Protein AF-A0A085LN01-F1 (afdb_monomer)

Radius of gyration: 20.98 Å; Cα contacts (8 Å, |Δi|>4): 30; chains: 1; bounding box: 46×25×63 Å

Foldseek 3Di:
DVVVVVVCVVVVHDDDQLRVLVVLLVPDPPVCVVVVVVCPPDDPVCRGPVVSVVSVVVVVVVVVVVVVVVVVVVVVVVVVVVVVPPDD

Structure (mmCIF, N/CA/C/O backbone):
data_AF-A0A085LN01-F1
#
_entry.id   AF-A0A085LN01-F1
#
loop_
_atom_site.group_PDB
_atom_site.id
_atom_site.type_symbol
_atom_site.label_atom_id
_atom_site.label_alt_id
_atom_site.label_comp_id
_atom_site.label_asym_id
_atom_site.label_entity_id
_atom_site.label_seq_id
_atom_site.pdbx_PDB_ins_code
_atom_site.Cartn_x
_atom_site.Cartn_y
_atom_site.Cartn_z
_atom_site.occupancy
_atom_site.B_iso_or_equiv
_atom_site.auth_seq_id
_atom_site.auth_comp_id
_atom_site.auth_asym_id
_atom_site.auth_atom_id
_atom_site.pdbx_PDB_model_num
ATOM 1 N N . MET A 1 1 ? 2.823 10.598 5.326 1.00 59.69 1 MET A N 1
ATOM 2 C CA . MET A 1 1 ? 1.448 10.090 5.505 1.00 59.69 1 MET A CA 1
ATOM 3 C C . MET A 1 1 ? 1.294 9.278 6.792 1.00 59.69 1 MET A C 1
ATOM 5 O O . MET A 1 1 ? 0.382 9.616 7.531 1.00 59.69 1 MET A O 1
ATOM 9 N N . LEU A 1 2 ? 2.230 8.388 7.174 1.00 67.81 2 LEU A N 1
ATOM 10 C CA . LEU A 1 2 ? 2.314 7.889 8.570 1.00 67.81 2 LEU A CA 1
ATOM 11 C C . LEU A 1 2 ? 2.301 9.034 9.601 1.00 67.81 2 LEU A C 1
ATOM 13 O O . LEU A 1 2 ? 1.543 8.998 10.558 1.00 67.81 2 LEU A O 1
ATOM 17 N N . GLN A 1 3 ? 3.014 10.124 9.307 1.00 77.38 3 GLN A N 1
ATOM 18 C CA . GLN A 1 3 ? 3.027 11.329 10.141 1.00 77.38 3 GLN A CA 1
ATOM 19 C C . GLN A 1 3 ? 1.641 11.985 10.336 1.00 77.38 3 GLN A C 1
ATOM 21 O O . GLN A 1 3 ? 1.378 12.536 11.396 1.00 77.38 3 GLN A O 1
ATOM 26 N N . VAL A 1 4 ? 0.737 11.918 9.348 1.00 78.06 4 VAL A N 1
ATOM 27 C CA . VAL A 1 4 ? -0.624 12.487 9.468 1.00 78.06 4 VAL A CA 1
ATOM 28 C C . VAL A 1 4 ? -1.502 11.580 10.330 1.00 78.06 4 VAL A C 1
ATOM 30 O O . VAL A 1 4 ? -2.232 12.065 11.188 1.00 78.06 4 VAL A O 1
ATOM 33 N N . VAL A 1 5 ? -1.382 10.262 10.156 1.00 76.12 5 VAL A N 1
ATOM 34 C CA . VAL A 1 5 ? -2.054 9.262 11.001 1.00 76.12 5 VAL A CA 1
ATOM 35 C C . VAL A 1 5 ? -1.602 9.395 12.462 1.00 76.12 5 VAL A C 1
ATOM 37 O O . VAL A 1 5 ? -2.426 9.359 13.373 1.00 76.12 5 VAL A O 1
ATOM 40 N N . GLU A 1 6 ? -0.307 9.612 12.699 1.00 80.62 6 GLU A N 1
ATOM 41 C CA . GLU A 1 6 ? 0.252 9.863 14.033 1.00 80.62 6 GLU A CA 1
ATOM 42 C C . GLU A 1 6 ? -0.229 11.187 14.637 1.00 80.62 6 GLU A C 1
ATOM 44 O O . GLU A 1 6 ? -0.575 11.228 15.816 1.00 80.62 6 GLU A O 1
ATOM 49 N N . GLN A 1 7 ? -0.307 12.258 13.842 1.00 85.12 7 GLN A N 1
ATOM 50 C CA . GLN A 1 7 ? -0.838 13.549 14.288 1.00 85.12 7 GLN A CA 1
ATOM 51 C C . GLN A 1 7 ? -2.317 13.464 14.677 1.00 85.12 7 GLN A C 1
ATOM 53 O O . GLN A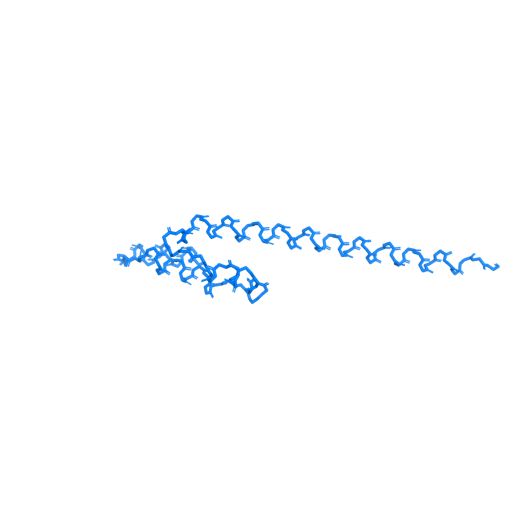 1 7 ? -2.704 13.996 15.715 1.00 85.12 7 GLN A O 1
ATOM 58 N N . LEU A 1 8 ? -3.133 12.766 13.883 1.00 84.25 8 LEU A N 1
ATOM 59 C CA . LEU A 1 8 ? -4.550 12.541 14.178 1.00 84.25 8 LEU A CA 1
ATOM 60 C C . LEU A 1 8 ? -4.726 11.724 15.462 1.00 84.25 8 LEU A C 1
ATOM 62 O O . LEU A 1 8 ? -5.503 12.110 16.334 1.00 84.25 8 LEU A O 1
ATOM 66 N N . ARG A 1 9 ? -3.924 10.669 15.637 1.00 82.69 9 ARG A N 1
ATOM 67 C CA . ARG A 1 9 ? -3.894 9.889 16.880 1.00 82.69 9 ARG A CA 1
ATOM 68 C C . ARG A 1 9 ? -3.488 10.748 18.080 1.00 82.69 9 ARG A C 1
ATOM 70 O O . ARG A 1 9 ? -4.119 10.670 19.128 1.00 82.69 9 ARG A O 1
ATOM 77 N N . GLY A 1 10 ? -2.471 11.597 17.924 1.00 84.50 10 GLY A N 1
ATOM 78 C CA . GLY A 1 10 ? -2.036 12.551 18.950 1.00 84.50 10 GLY A CA 1
ATOM 79 C C . GLY A 1 10 ? -3.092 13.606 19.300 1.00 84.50 10 GLY A C 1
ATOM 80 O O . GLY A 1 10 ? -3.105 14.107 20.420 1.00 84.50 10 GLY A O 1
ATOM 81 N N . ALA A 1 11 ? -4.008 13.901 18.374 1.00 89.81 11 ALA A N 1
ATOM 82 C CA . ALA A 1 11 ? -5.167 14.764 18.587 1.00 89.81 11 ALA A CA 1
ATOM 83 C C . ALA A 1 11 ? -6.385 14.028 19.189 1.00 89.81 11 ALA A C 1
ATOM 85 O O . ALA A 1 11 ? -7.434 14.643 19.371 1.00 89.81 11 ALA A O 1
ATOM 86 N N . GLY A 1 12 ? -6.262 12.732 19.504 1.00 86.12 12 GLY A N 1
ATOM 87 C CA . GLY A 1 12 ? -7.340 11.915 20.066 1.00 86.12 12 GLY A CA 1
ATOM 88 C C . GLY A 1 12 ? -8.324 11.359 19.033 1.00 86.12 12 GLY A C 1
ATOM 89 O O . GLY A 1 12 ? -9.393 10.889 19.412 1.00 86.12 12 GLY A O 1
ATOM 90 N N . VAL A 1 13 ? -7.990 11.406 17.740 1.00 87.50 13 VAL A N 1
ATOM 91 C CA . VAL A 1 13 ? -8.798 10.786 16.682 1.00 87.50 13 VAL A CA 1
ATOM 92 C C . VAL A 1 13 ? -8.429 9.309 16.578 1.00 87.50 13 VAL A C 1
ATOM 94 O O . VAL A 1 13 ? -7.303 8.962 16.213 1.00 87.50 13 VAL A O 1
ATOM 97 N N . GLU A 1 14 ? -9.384 8.432 16.878 1.00 83.81 14 GLU A N 1
ATOM 98 C CA . GLU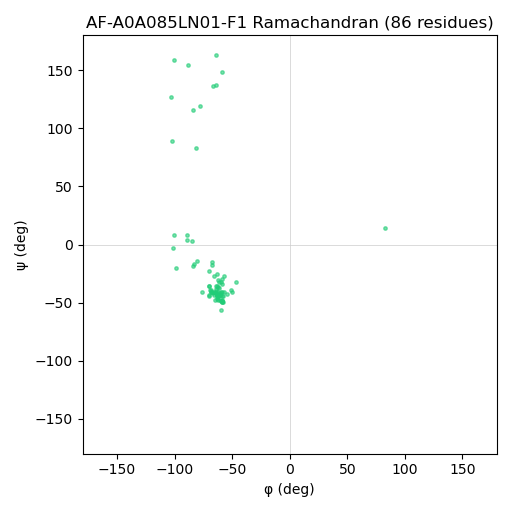 A 1 14 ? -9.244 7.003 16.605 1.00 83.81 14 GLU A CA 1
ATOM 99 C C . GLU A 1 14 ? -9.503 6.731 15.122 1.00 83.81 14 GLU A C 1
ATOM 101 O O . GLU A 1 14 ? -10.579 7.014 14.600 1.00 83.81 14 GLU A O 1
ATOM 106 N N . LEU A 1 15 ? -8.497 6.189 14.437 1.00 85.06 15 LEU A N 1
ATOM 107 C CA . LEU A 1 15 ? -8.601 5.748 13.049 1.00 85.06 15 LEU A CA 1
ATOM 108 C C . LEU A 1 15 ? -8.710 4.230 13.027 1.00 85.06 15 LEU A C 1
ATOM 110 O O . LEU A 1 15 ? -7.845 3.543 13.584 1.00 85.06 15 LEU A O 1
ATOM 114 N N . SER A 1 16 ? -9.730 3.702 12.353 1.00 90.06 16 SER A N 1
ATOM 115 C CA . SER A 1 16 ? -9.853 2.257 12.174 1.00 90.06 16 SER A CA 1
ATOM 116 C C . SER A 1 16 ? -8.692 1.712 11.331 1.00 90.06 16 SER A C 1
ATOM 118 O O . SER A 1 16 ? -7.981 2.457 10.651 1.00 90.06 16 SER A O 1
ATOM 120 N N . VAL A 1 17 ? -8.474 0.395 11.372 1.00 88.38 17 VAL A N 1
ATOM 121 C CA . VAL A 1 17 ? -7.480 -0.251 10.496 1.00 88.38 17 VAL A CA 1
ATOM 122 C C . VAL A 1 17 ? -7.832 -0.004 9.027 1.00 88.38 17 VAL A C 1
ATOM 124 O O . VAL A 1 17 ? -6.947 0.352 8.254 1.00 88.38 17 VAL A O 1
ATOM 127 N N . GLY A 1 18 ? -9.120 -0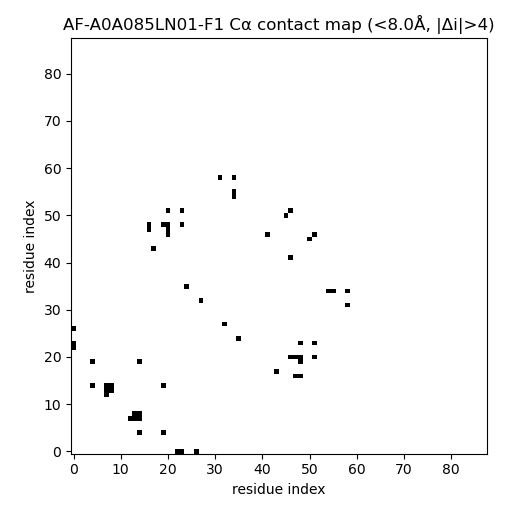.086 8.676 1.00 90.00 18 GLY A N 1
ATOM 128 C CA . GLY A 1 18 ? -9.618 0.224 7.335 1.00 90.00 18 GLY A CA 1
ATOM 129 C C . GLY A 1 18 ? -9.293 1.655 6.902 1.00 90.00 18 GLY A C 1
ATOM 130 O O . GLY A 1 18 ? -8.776 1.854 5.806 1.00 90.00 18 GLY A O 1
ATOM 131 N N . ASP A 1 19 ? -9.472 2.649 7.779 1.00 90.06 19 ASP A N 1
ATOM 132 C CA . ASP A 1 19 ? -9.135 4.047 7.465 1.00 90.06 19 ASP A CA 1
ATOM 133 C C . ASP A 1 19 ? -7.633 4.237 7.231 1.00 90.06 19 ASP A C 1
ATOM 135 O O . ASP A 1 19 ? -7.217 4.963 6.328 1.00 90.06 19 ASP A O 1
ATOM 139 N N . GLN A 1 20 ? -6.799 3.571 8.033 1.00 89.50 20 GLN A N 1
ATOM 140 C CA . GLN A 1 20 ? -5.343 3.627 7.889 1.00 89.50 20 GLN A CA 1
ATOM 141 C C . GLN A 1 20 ? -4.884 2.966 6.583 1.00 89.50 20 GLN A C 1
ATOM 143 O O . GLN A 1 20 ? -4.029 3.509 5.884 1.00 89.50 20 GLN A O 1
ATOM 148 N N . VAL A 1 21 ? -5.478 1.826 6.231 1.00 91.56 21 VAL A N 1
ATOM 149 C CA . VAL A 1 21 ? -5.252 1.095 4.975 1.00 91.56 21 VAL A CA 1
ATOM 150 C C . VAL A 1 21 ? -5.689 1.932 3.775 1.00 91.56 21 VAL A C 1
ATOM 152 O O . VAL A 1 21 ? -4.918 2.105 2.829 1.00 91.56 21 VAL A O 1
ATOM 155 N N . ALA A 1 22 ? -6.880 2.528 3.831 1.00 90.06 22 ALA A N 1
ATOM 156 C CA . ALA A 1 22 ? -7.391 3.405 2.788 1.00 90.06 22 ALA A CA 1
ATOM 157 C C . ALA A 1 22 ? -6.502 4.643 2.615 1.00 90.06 22 ALA A C 1
ATOM 159 O O . ALA A 1 22 ? -6.146 4.992 1.489 1.00 90.06 22 ALA A O 1
ATOM 160 N N . ALA A 1 23 ? -6.086 5.288 3.708 1.00 89.44 23 ALA A N 1
ATOM 161 C CA . ALA A 1 23 ? -5.145 6.405 3.659 1.00 89.44 23 ALA A CA 1
ATOM 162 C C . ALA A 1 23 ? -3.789 5.985 3.067 1.00 89.44 23 ALA A C 1
ATOM 164 O O . ALA A 1 23 ? -3.195 6.746 2.296 1.00 89.44 23 ALA A O 1
ATOM 165 N N . LEU A 1 24 ? -3.326 4.766 3.380 1.00 90.44 24 LEU A N 1
ATOM 166 C CA . LEU A 1 24 ? -2.099 4.192 2.836 1.00 90.44 24 LEU A CA 1
ATOM 167 C C . LEU A 1 24 ? -2.158 4.077 1.313 1.00 90.44 24 LEU A C 1
ATOM 169 O O . LEU A 1 24 ? -1.336 4.679 0.615 1.00 90.44 24 LEU A O 1
ATOM 173 N N . LEU A 1 25 ? -3.174 3.376 0.815 1.00 91.19 25 LEU A N 1
ATOM 174 C CA . LEU A 1 25 ? -3.389 3.136 -0.609 1.00 91.19 25 LEU A CA 1
ATOM 175 C C . LEU A 1 25 ? -3.610 4.436 -1.393 1.00 91.19 25 LEU A C 1
ATOM 177 O O . LEU A 1 25 ? -2.987 4.622 -2.435 1.00 91.19 25 LEU A O 1
ATOM 181 N N . ASN A 1 26 ? -4.408 5.372 -0.866 1.00 90.81 26 ASN A N 1
ATOM 182 C CA . ASN A 1 26 ? -4.686 6.657 -1.525 1.00 90.81 26 ASN A CA 1
ATOM 183 C C . ASN A 1 26 ? -3.469 7.592 -1.606 1.00 90.81 26 ASN A C 1
ATOM 185 O O . ASN A 1 26 ? -3.472 8.542 -2.385 1.00 90.81 26 ASN A O 1
ATOM 189 N N . SER A 1 27 ? -2.428 7.361 -0.806 1.00 90.69 27 SER A N 1
ATOM 190 C CA . SER A 1 27 ? -1.199 8.158 -0.893 1.00 90.69 27 SER A CA 1
ATOM 191 C C . SER A 1 27 ? -0.228 7.689 -1.971 1.00 90.69 27 SER A C 1
ATOM 193 O O . SER A 1 27 ? 0.751 8.389 -2.257 1.00 90.69 27 SER A O 1
ATOM 195 N N . LEU A 1 28 ? -0.410 6.457 -2.462 1.00 91.81 28 LEU A N 1
ATOM 196 C CA . LEU A 1 28 ? 0.572 5.838 -3.328 1.00 91.81 28 LEU A CA 1
ATOM 197 C C . LEU A 1 28 ? 0.625 6.621 -4.645 1.00 91.81 28 LEU A C 1
ATOM 199 O O . LEU A 1 28 ? -0.417 6.971 -5.198 1.00 91.81 28 LEU A O 1
ATOM 203 N N . PRO A 1 29 ? 1.825 6.903 -5.181 1.00 93.31 29 PRO A N 1
ATOM 204 C CA . PRO A 1 29 ? 1.932 7.539 -6.486 1.00 93.31 29 PRO A CA 1
ATOM 205 C C . PRO A 1 29 ? 1.255 6.679 -7.555 1.00 93.31 29 PRO A C 1
ATOM 207 O O . PRO A 1 29 ? 1.389 5.459 -7.505 1.00 93.31 29 PRO A O 1
ATOM 210 N N . GLU A 1 30 ? 0.685 7.299 -8.593 1.00 93.81 30 GLU A N 1
ATOM 211 C CA . GLU A 1 30 ? 0.035 6.628 -9.742 1.00 93.81 30 GLU A CA 1
ATOM 212 C C . GLU A 1 30 ? 0.861 5.471 -10.322 1.00 93.81 30 GLU A C 1
ATOM 214 O O . GLU A 1 30 ? 0.359 4.452 -10.784 1.00 93.81 30 GLU A O 1
ATOM 219 N N . SER A 1 31 ? 2.184 5.608 -10.252 1.00 93.19 31 SER A N 1
ATOM 220 C CA . SER A 1 31 ? 3.125 4.595 -10.699 1.00 93.19 31 SER A CA 1
ATOM 221 C C . SER A 1 31 ? 2.918 3.228 -10.000 1.00 93.19 31 SER A C 1
ATOM 223 O O . SER A 1 31 ? 3.206 2.197 -10.605 1.00 93.19 31 SER A O 1
ATOM 225 N N . TYR A 1 32 ? 2.375 3.195 -8.780 1.00 95.44 32 TYR A N 1
ATOM 226 C CA . TYR A 1 32 ? 2.032 2.001 -7.996 1.00 95.44 32 TYR A CA 1
ATOM 227 C C . TYR A 1 32 ? 0.603 1.481 -8.255 1.00 95.44 32 TYR A C 1
ATOM 229 O O . TYR A 1 32 ? 0.184 0.546 -7.581 1.00 95.44 32 TYR A O 1
ATOM 237 N N . SER A 1 33 ? -0.137 2.009 -9.235 1.00 93.56 33 SER A N 1
ATOM 238 C CA . SER A 1 33 ? -1.495 1.548 -9.585 1.00 93.56 33 SER A CA 1
ATOM 239 C C . SER A 1 33 ? -1.591 0.031 -9.787 1.00 93.56 33 SER A C 1
ATOM 241 O O . SER A 1 33 ? -2.521 -0.601 -9.298 1.00 93.56 33 SER A O 1
ATOM 243 N N . GLY A 1 34 ? -0.583 -0.591 -10.406 1.00 93.75 34 GLY A N 1
ATOM 244 C CA . GLY A 1 34 ? -0.525 -2.051 -10.551 1.00 93.75 34 GLY A CA 1
ATOM 245 C C . GLY A 1 34 ? -0.470 -2.814 -9.219 1.00 93.75 34 GLY A C 1
ATOM 246 O O . GLY A 1 34 ? -1.021 -3.907 -9.122 1.00 93.75 34 GLY A O 1
ATOM 247 N N . LEU A 1 35 ? 0.156 -2.241 -8.183 1.00 94.31 35 LEU A N 1
ATOM 248 C CA . LEU A 1 35 ? 0.121 -2.807 -6.833 1.00 94.31 35 LEU A CA 1
ATOM 249 C C . LEU A 1 35 ? -1.280 -2.673 -6.229 1.00 94.31 35 LEU A C 1
ATOM 251 O O . LEU A 1 35 ? -1.766 -3.643 -5.660 1.00 94.31 35 LEU A O 1
ATOM 255 N N . VAL A 1 36 ? -1.928 -1.514 -6.378 1.00 93.50 36 VAL A N 1
ATOM 256 C CA . VAL A 1 36 ? -3.295 -1.280 -5.879 1.00 93.50 36 VAL A CA 1
ATOM 257 C C . VAL A 1 36 ? -4.275 -2.276 -6.504 1.00 93.50 36 VAL A C 1
ATOM 259 O O . VAL A 1 36 ? -4.952 -2.986 -5.769 1.00 93.50 36 VAL A O 1
ATOM 262 N N . ILE A 1 37 ? -4.252 -2.438 -7.831 1.00 94.06 37 ILE A N 1
ATOM 263 C CA . ILE A 1 37 ? -5.092 -3.413 -8.554 1.00 94.06 37 ILE A CA 1
ATOM 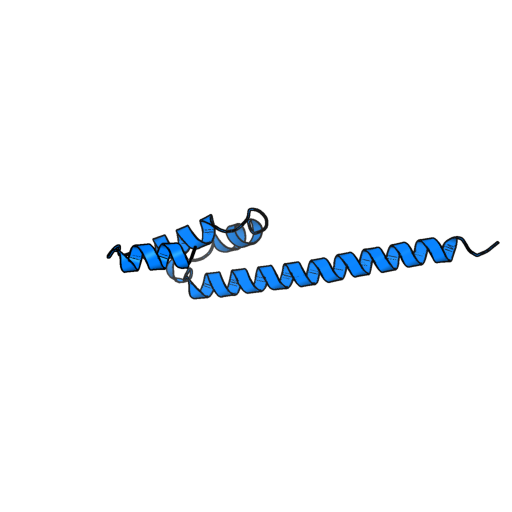264 C C . ILE A 1 37 ? -4.858 -4.842 -8.039 1.00 94.06 37 ILE A C 1
ATOM 266 O O . ILE A 1 37 ? -5.797 -5.608 -7.841 1.00 94.06 37 ILE A O 1
ATOM 270 N N . ALA A 1 38 ? -3.605 -5.221 -7.771 1.00 92.69 38 ALA A N 1
ATOM 271 C CA . ALA A 1 38 ? -3.282 -6.549 -7.245 1.00 92.69 38 ALA A CA 1
ATOM 272 C C . ALA A 1 38 ? -3.794 -6.795 -5.809 1.00 92.69 38 ALA A C 1
ATOM 274 O O . ALA A 1 38 ? -3.791 -7.938 -5.344 1.00 92.69 38 ALA A O 1
ATOM 275 N N . LEU A 1 39 ? -4.181 -5.738 -5.093 1.00 92.88 39 LEU A N 1
ATOM 276 C CA . LEU A 1 39 ? -4.700 -5.796 -3.730 1.00 92.88 39 LEU A CA 1
ATOM 277 C C . LEU A 1 39 ? -6.234 -5.744 -3.675 1.00 92.88 39 LEU A C 1
ATOM 279 O O . LEU A 1 39 ? -6.789 -6.216 -2.690 1.00 92.88 39 LEU A O 1
ATOM 283 N N . GLU A 1 40 ? -6.917 -5.263 -4.720 1.00 89.81 40 GLU A N 1
ATOM 284 C CA . GLU A 1 40 ? -8.389 -5.139 -4.769 1.00 89.81 40 GLU A CA 1
ATOM 285 C C . GLU A 1 40 ? -9.137 -6.469 -4.573 1.00 89.81 40 GLU A C 1
ATOM 287 O O . GLU A 1 40 ? -10.252 -6.483 -4.065 1.00 89.81 40 GLU A O 1
ATOM 292 N N . GLY A 1 41 ? -8.536 -7.594 -4.968 1.00 86.00 41 GLY A N 1
ATOM 293 C CA . GLY A 1 41 ? -9.137 -8.926 -4.826 1.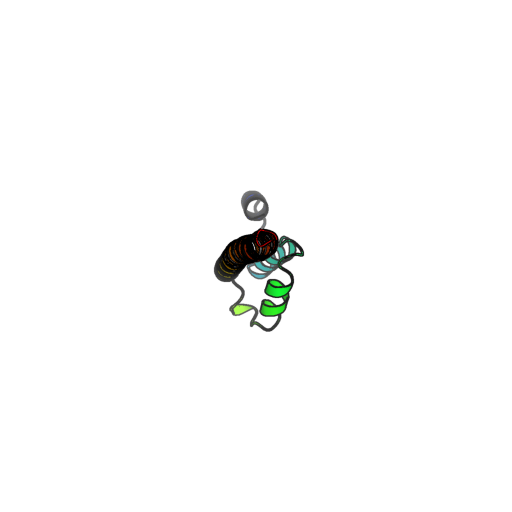00 86.00 41 GLY A CA 1
ATOM 294 C C . GLY A 1 41 ? -8.832 -9.638 -3.506 1.00 86.00 41 GLY A C 1
ATOM 295 O O . GLY A 1 41 ? -9.164 -10.816 -3.376 1.00 86.00 41 GLY A O 1
ATOM 296 N N . ARG A 1 42 ? -8.133 -8.989 -2.566 1.00 91.44 42 ARG A N 1
ATOM 297 C CA . ARG A 1 42 ? -7.785 -9.588 -1.268 1.00 91.44 42 ARG A CA 1
ATOM 298 C C . ARG A 1 42 ? -8.875 -9.358 -0.233 1.00 91.44 42 ARG A C 1
ATOM 300 O O . ARG A 1 42 ? -9.610 -8.379 -0.305 1.00 91.44 42 ARG A O 1
ATOM 307 N N . ASP A 1 43 ? -8.931 -10.259 0.743 1.00 92.06 43 ASP A N 1
ATOM 308 C CA . ASP A 1 43 ? -9.796 -10.094 1.904 1.00 92.06 43 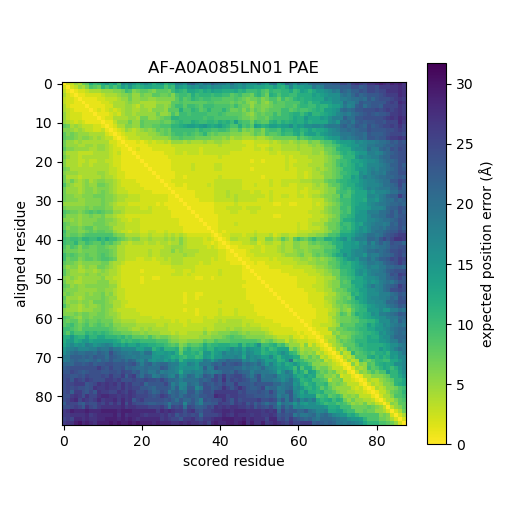ASP A CA 1
ATOM 309 C C . ASP A 1 43 ? -9.362 -8.865 2.714 1.00 92.06 43 ASP A C 1
ATOM 311 O O . ASP A 1 43 ? -8.169 -8.633 2.931 1.00 92.06 43 ASP A O 1
ATOM 315 N N . GLU A 1 44 ? -10.332 -8.078 3.166 1.00 87.81 44 GLU A N 1
ATOM 316 C CA . GLU A 1 44 ? -10.090 -6.883 3.968 1.00 87.81 44 GLU A CA 1
ATOM 317 C C . GLU A 1 44 ? -9.408 -7.218 5.305 1.00 87.81 44 GLU A C 1
ATOM 319 O O . GLU A 1 44 ? -8.583 -6.441 5.783 1.00 87.81 44 GLU A O 1
ATOM 324 N N . ALA A 1 45 ? -9.656 -8.405 5.870 1.00 88.81 45 ALA A N 1
ATOM 325 C CA . ALA A 1 45 ? -8.990 -8.877 7.082 1.00 88.81 45 ALA A CA 1
ATOM 326 C C . ALA A 1 45 ? -7.482 -9.122 6.885 1.00 88.81 45 ALA A C 1
ATOM 328 O O . ALA A 1 45 ? -6.707 -8.995 7.836 1.00 88.81 45 ALA A O 1
ATOM 329 N N . ASP A 1 46 ? -7.057 -9.433 5.657 1.00 90.62 46 ASP A N 1
ATOM 330 C CA . ASP A 1 46 ? -5.645 -9.623 5.306 1.00 90.62 46 ASP A CA 1
ATOM 331 C C . ASP A 1 46 ? -4.940 -8.291 4.994 1.00 90.62 46 ASP A C 1
ATOM 333 O O . ASP A 1 46 ? -3.705 -8.201 5.008 1.00 90.62 46 ASP A O 1
ATOM 337 N N . LEU A 1 47 ? -5.707 -7.233 4.712 1.00 92.56 47 LEU A N 1
ATOM 338 C CA . LEU A 1 47 ? -5.195 -5.902 4.410 1.00 92.56 47 LEU A CA 1
ATOM 339 C C . LEU A 1 47 ? -4.863 -5.161 5.706 1.00 92.56 47 LEU A C 1
ATOM 341 O O . LEU A 1 47 ? -5.624 -4.348 6.218 1.00 92.56 47 LEU A O 1
ATOM 345 N N . THR A 1 48 ? -3.670 -5.427 6.227 1.00 92.56 48 THR A N 1
ATOM 346 C CA . THR A 1 48 ? -3.102 -4.705 7.372 1.00 92.56 48 THR A CA 1
ATOM 347 C C . THR A 1 48 ? -2.089 -3.651 6.924 1.00 92.56 48 THR A C 1
ATOM 349 O O . THR A 1 48 ? -1.510 -3.732 5.837 1.00 92.56 48 THR A O 1
ATOM 352 N N . VAL A 1 49 ? -1.830 -2.660 7.784 1.00 90.81 49 VAL A N 1
ATOM 353 C CA . VAL A 1 49 ? -0.813 -1.623 7.530 1.00 90.81 49 VAL A CA 1
ATOM 354 C C . VAL A 1 49 ? 0.568 -2.250 7.307 1.00 90.81 49 VAL A C 1
ATOM 356 O O . VAL A 1 49 ? 1.253 -1.890 6.351 1.00 90.81 49 VAL A O 1
ATOM 359 N N . ASP A 1 50 ? 0.951 -3.230 8.128 1.00 92.75 50 ASP A N 1
ATOM 360 C CA . ASP A 1 50 ? 2.243 -3.919 8.013 1.00 92.75 50 ASP A CA 1
ATOM 361 C C . ASP A 1 50 ? 2.366 -4.684 6.693 1.00 92.75 50 ASP A C 1
ATOM 363 O O . ASP A 1 50 ? 3.393 -4.606 6.011 1.00 92.75 50 ASP A O 1
ATOM 367 N N . TYR A 1 51 ? 1.296 -5.374 6.291 1.00 94.06 51 TYR A N 1
ATOM 368 C CA . TYR A 1 51 ? 1.251 -6.083 5.019 1.00 94.06 51 TYR A CA 1
ATOM 369 C C . TYR A 1 51 ? 1.442 -5.129 3.833 1.00 94.06 51 TYR A C 1
ATOM 371 O O . TYR A 1 51 ? 2.279 -5.368 2.957 1.00 94.06 51 TYR A O 1
ATOM 379 N N . LEU A 1 52 ? 0.710 -4.012 3.820 1.00 93.25 52 LEU A N 1
ATOM 380 C CA . LEU A 1 52 ? 0.823 -3.004 2.770 1.00 93.25 52 LEU A CA 1
ATOM 381 C C . LEU A 1 52 ? 2.198 -2.331 2.736 1.00 93.25 52 LEU A C 1
ATOM 383 O O . LEU A 1 52 ? 2.726 -2.093 1.646 1.00 93.25 52 LEU A O 1
ATOM 387 N N . CYS A 1 53 ? 2.805 -2.065 3.894 1.00 92.50 53 CYS A N 1
ATOM 388 C CA . CYS A 1 53 ? 4.177 -1.569 3.982 1.00 92.50 53 CYS A CA 1
ATOM 389 C C . CYS A 1 53 ? 5.160 -2.545 3.321 1.00 92.50 53 CYS A C 1
ATOM 391 O O . CYS A 1 53 ? 5.948 -2.128 2.471 1.00 92.50 53 CYS A O 1
ATOM 393 N N . GLY A 1 54 ? 5.058 -3.844 3.626 1.00 95.00 54 GLY A N 1
ATOM 394 C CA . GLY A 1 54 ? 5.877 -4.881 2.992 1.00 95.00 54 GLY A CA 1
ATOM 395 C C . GLY A 1 54 ? 5.700 -4.918 1.472 1.00 95.00 54 GLY A C 1
ATOM 396 O O . GLY A 1 54 ? 6.671 -4.827 0.724 1.00 95.00 54 GLY A O 1
ATOM 397 N N . ARG A 1 55 ? 4.453 -4.936 0.988 1.00 95.19 55 ARG A N 1
ATOM 398 C CA . ARG A 1 55 ? 4.166 -4.959 -0.457 1.00 95.19 55 ARG A CA 1
ATOM 399 C C . ARG A 1 55 ? 4.635 -3.706 -1.191 1.00 95.19 55 ARG A C 1
ATOM 401 O O . ARG A 1 55 ? 5.091 -3.796 -2.331 1.00 95.19 55 ARG A O 1
ATOM 408 N N . THR A 1 56 ? 4.546 -2.548 -0.545 1.00 94.56 56 THR A N 1
ATOM 409 C CA . THR A 1 56 ? 5.045 -1.283 -1.099 1.00 94.56 56 THR A CA 1
ATOM 410 C C . THR A 1 56 ? 6.571 -1.299 -1.202 1.00 94.56 56 THR A C 1
ATOM 412 O O . THR A 1 56 ? 7.122 -0.877 -2.220 1.00 94.56 56 THR A O 1
ATOM 415 N N . GLN A 1 57 ? 7.259 -1.836 -0.189 1.00 95.12 57 GLN A N 1
ATOM 416 C CA . GLN A 1 57 ? 8.714 -2.008 -0.179 1.00 95.12 57 GLN A CA 1
ATOM 417 C C . GLN A 1 57 ? 9.187 -2.975 -1.279 1.00 95.12 57 GLN A C 1
ATOM 419 O O . GLN A 1 57 ? 10.157 -2.683 -1.988 1.00 95.12 57 GLN A O 1
ATOM 424 N N . ASP A 1 58 ? 8.488 -4.100 -1.451 1.00 95.69 58 ASP A N 1
ATOM 425 C CA . ASP A 1 58 ? 8.765 -5.078 -2.507 1.00 95.69 58 ASP A CA 1
ATOM 426 C C . ASP A 1 58 ? 8.646 -4.431 -3.889 1.00 95.69 58 ASP A C 1
ATOM 428 O O . ASP A 1 58 ? 9.540 -4.547 -4.729 1.00 95.69 58 ASP A O 1
ATOM 432 N N . GLU A 1 59 ? 7.546 -3.710 -4.123 1.00 95.69 59 GLU A N 1
ATOM 433 C CA . GLU A 1 59 ? 7.290 -3.036 -5.392 1.00 95.69 59 GLU A CA 1
ATOM 434 C C . GLU A 1 59 ? 8.336 -1.948 -5.660 1.00 95.69 59 GLU A C 1
ATOM 436 O O . GLU A 1 59 ? 8.854 -1.854 -6.774 1.00 95.69 59 GLU A O 1
ATOM 441 N N . TYR A 1 60 ? 8.724 -1.172 -4.646 1.00 95.00 60 TYR A N 1
ATOM 442 C CA . TYR A 1 60 ? 9.826 -0.220 -4.773 1.00 95.00 60 TYR A CA 1
ATOM 443 C C . TYR A 1 60 ? 11.128 -0.914 -5.196 1.00 95.00 60 TYR A C 1
ATOM 445 O O . TYR A 1 60 ? 11.768 -0.493 -6.163 1.00 95.00 60 TYR A O 1
ATOM 453 N N . THR A 1 61 ? 11.499 -2.002 -4.518 1.00 95.00 61 THR A N 1
ATOM 454 C CA . THR A 1 61 ? 12.720 -2.768 -4.810 1.00 95.00 61 THR A CA 1
ATOM 455 C C . THR A 1 61 ? 12.708 -3.293 -6.244 1.00 95.00 61 THR A C 1
ATOM 457 O O . THR A 1 61 ? 13.638 -3.014 -7.008 1.00 95.00 61 THR A O 1
ATOM 460 N N . ARG A 1 62 ? 11.598 -3.918 -6.659 1.00 93.94 62 ARG A N 1
ATOM 461 C CA . ARG A 1 62 ? 11.379 -4.406 -8.028 1.00 93.94 62 ARG A CA 1
ATOM 462 C C . ARG A 1 62 ? 11.569 -3.301 -9.066 1.00 93.94 62 ARG A C 1
ATOM 464 O O . ARG A 1 62 ? 12.181 -3.510 -10.111 1.00 93.94 62 ARG A O 1
ATOM 471 N N . ARG A 1 63 ? 11.064 -2.095 -8.799 1.00 91.12 63 ARG A N 1
ATOM 472 C CA . ARG A 1 63 ? 11.200 -0.944 -9.711 1.00 91.12 63 ARG A CA 1
ATOM 473 C C . ARG A 1 63 ? 12.631 -0.437 -9.808 1.00 91.12 63 ARG A C 1
ATOM 475 O O . ARG A 1 63 ? 13.061 -0.042 -10.893 1.00 91.12 63 ARG A O 1
ATOM 482 N N . ILE A 1 64 ? 13.364 -0.416 -8.698 1.00 91.88 64 ILE A N 1
ATOM 483 C CA . ILE A 1 64 ? 14.778 -0.032 -8.693 1.00 91.88 64 ILE A CA 1
ATOM 484 C C . ILE A 1 64 ? 15.611 -1.051 -9.474 1.00 91.88 64 ILE A C 1
ATOM 486 O O . ILE A 1 64 ? 16.447 -0.651 -10.284 1.00 91.88 64 ILE A O 1
ATOM 490 N N . GLU A 1 65 ? 15.362 -2.345 -9.286 1.00 89.50 65 GLU A N 1
ATOM 491 C CA . GLU A 1 65 ? 16.022 -3.416 -10.041 1.00 89.50 65 GLU A CA 1
ATOM 492 C C . GLU A 1 65 ? 15.713 -3.334 -11.535 1.00 89.50 65 GLU A C 1
ATOM 494 O O . GLU A 1 65 ? 16.636 -3.300 -12.350 1.00 89.50 65 GLU A O 1
ATOM 499 N N . ASN A 1 66 ? 14.442 -3.164 -11.903 1.00 85.88 66 ASN A N 1
ATOM 500 C CA . ASN A 1 66 ? 14.043 -2.983 -13.297 1.00 85.88 66 ASN A CA 1
ATOM 501 C C . ASN A 1 66 ? 14.711 -1.758 -13.932 1.00 85.88 66 ASN A C 1
ATOM 503 O O . ASN A 1 66 ? 15.174 -1.837 -15.068 1.00 85.88 66 ASN A O 1
ATOM 507 N N . ARG A 1 67 ? 14.831 -0.634 -13.208 1.00 83.62 67 ARG A N 1
ATOM 508 C CA . ARG A 1 67 ? 15.573 0.531 -13.718 1.00 83.62 67 ARG A CA 1
ATOM 509 C C . ARG A 1 67 ? 17.039 0.209 -13.986 1.00 83.62 67 ARG A C 1
ATOM 511 O O . ARG A 1 67 ? 17.541 0.599 -15.034 1.00 83.62 67 ARG A O 1
ATOM 518 N N . LYS A 1 68 ? 17.711 -0.521 -13.090 1.00 78.00 68 LYS A N 1
ATOM 519 C CA . LYS A 1 68 ? 19.104 -0.946 -13.303 1.00 78.00 68 LYS A CA 1
ATOM 520 C C . LYS A 1 68 ? 19.229 -1.824 -14.549 1.00 78.00 68 LYS A C 1
ATOM 522 O O . LYS A 1 68 ? 20.129 -1.598 -15.352 1.00 78.00 68 LYS A O 1
ATOM 527 N N . MET A 1 69 ? 18.312 -2.773 -14.744 1.00 71.44 69 MET A N 1
ATOM 528 C CA . MET A 1 69 ? 18.310 -3.639 -15.928 1.00 71.44 69 MET A CA 1
ATOM 529 C C . MET A 1 69 ? 18.077 -2.857 -17.224 1.00 71.44 69 MET A C 1
ATOM 531 O O . MET A 1 69 ? 18.781 -3.092 -18.202 1.00 71.44 69 MET A O 1
ATOM 535 N N . VAL A 1 70 ? 17.156 -1.888 -17.227 1.00 73.75 70 VAL A N 1
ATOM 536 C CA . VAL A 1 70 ? 16.920 -1.012 -18.387 1.00 73.75 70 VAL A CA 1
ATOM 537 C C . VAL A 1 70 ? 18.162 -0.174 -18.702 1.00 73.75 70 VAL A C 1
ATOM 539 O O . VAL A 1 70 ? 18.578 -0.112 -19.855 1.00 73.75 70 VAL A O 1
ATOM 542 N N . THR A 1 71 ? 18.810 0.426 -17.699 1.00 68.19 71 THR A N 1
ATOM 543 C CA . THR A 1 71 ? 20.038 1.214 -17.908 1.00 68.19 71 THR A CA 1
ATOM 544 C C . THR A 1 71 ? 21.185 0.366 -18.462 1.00 68.19 71 THR A C 1
ATOM 546 O O . THR A 1 71 ? 21.896 0.811 -19.363 1.00 68.19 71 THR A O 1
ATOM 549 N N . VAL A 1 72 ? 21.358 -0.863 -17.968 1.00 69.00 72 VAL A N 1
ATOM 550 C CA . VAL A 1 72 ? 22.374 -1.798 -18.477 1.00 69.00 72 VAL A CA 1
ATOM 551 C C . VAL A 1 72 ? 22.037 -2.262 -19.897 1.00 69.00 72 VAL A C 1
ATOM 553 O O . VAL A 1 72 ? 22.924 -2.293 -20.746 1.00 69.00 72 VAL A O 1
ATOM 556 N N . GLY A 1 73 ? 20.766 -2.551 -20.189 1.00 65.56 73 GLY A N 1
ATOM 557 C CA . GLY A 1 73 ? 20.306 -2.91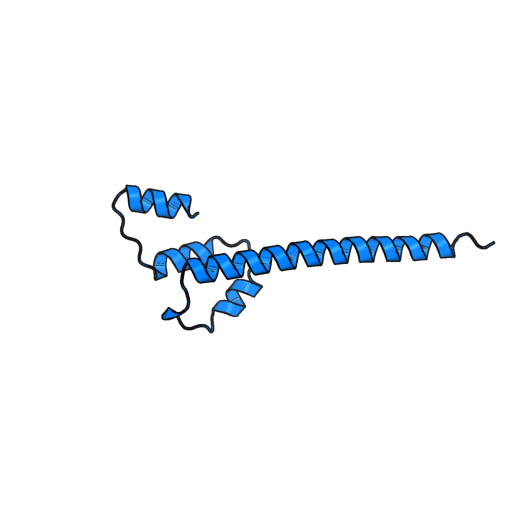2 -21.533 1.00 65.56 73 GLY A CA 1
ATOM 558 C C . GLY A 1 73 ? 20.601 -1.823 -22.567 1.00 65.56 73 GLY A C 1
ATOM 559 O O . GLY A 1 73 ? 21.223 -2.106 -23.587 1.00 65.56 73 GLY A O 1
ATOM 560 N N . LEU A 1 74 ? 20.263 -0.568 -22.252 1.00 68.81 74 LEU A N 1
ATOM 561 C CA . LEU A 1 74 ? 20.555 0.588 -23.11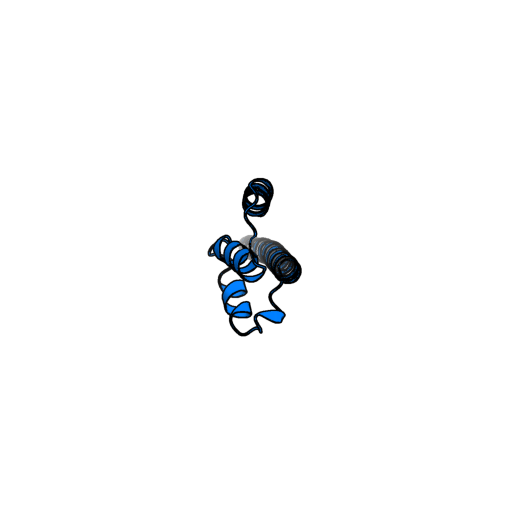1 1.00 68.81 74 LEU A CA 1
ATOM 562 C C . LEU A 1 74 ? 22.060 0.799 -23.314 1.00 68.81 74 LEU A C 1
ATOM 564 O O . LEU A 1 74 ? 22.500 1.167 -24.400 1.00 68.81 74 LEU A O 1
ATOM 568 N N . SER A 1 75 ? 22.857 0.544 -22.275 1.00 69.06 75 SER A N 1
ATOM 569 C CA . SER A 1 75 ? 24.316 0.661 -22.343 1.00 69.06 75 SER A CA 1
ATOM 570 C C . SER A 1 75 ? 24.919 -0.412 -23.256 1.00 69.06 75 SER A C 1
ATOM 572 O O . SER A 1 75 ? 25.794 -0.108 -24.060 1.00 69.06 75 SER A O 1
ATOM 574 N N . ASN A 1 76 ? 24.419 -1.649 -23.194 1.00 66.75 76 ASN A N 1
ATOM 575 C CA . ASN A 1 76 ? 24.877 -2.751 -24.044 1.00 66.75 76 ASN A CA 1
ATOM 576 C C . ASN A 1 76 ? 24.464 -2.574 -25.516 1.00 66.75 76 ASN A C 1
ATOM 578 O O . ASN A 1 76 ? 25.227 -2.914 -26.418 1.00 66.75 76 ASN A O 1
ATOM 582 N N . GLU A 1 77 ? 23.281 -2.016 -25.775 1.00 66.62 77 GLU A N 1
ATOM 583 C CA . GLU A 1 77 ? 22.810 -1.720 -27.132 1.00 66.62 77 GLU A CA 1
ATOM 584 C C . GLU A 1 77 ? 23.592 -0.558 -27.765 1.00 66.62 77 GLU A C 1
ATOM 586 O O . GLU A 1 77 ? 24.061 -0.666 -28.900 1.00 66.62 77 GLU A O 1
ATOM 591 N N . ALA A 1 78 ? 23.846 0.510 -27.000 1.00 62.66 78 ALA A N 1
ATOM 592 C CA . ALA A 1 78 ? 24.752 1.581 -27.414 1.00 62.66 78 ALA A CA 1
ATOM 593 C C . ALA A 1 78 ? 26.169 1.049 -27.689 1.00 62.66 78 ALA A C 1
ATOM 595 O O . ALA A 1 78 ? 26.839 1.523 -28.610 1.00 62.66 78 ALA A O 1
ATOM 596 N N . VAL A 1 79 ? 26.598 0.030 -26.930 1.00 63.56 79 VAL A N 1
ATOM 597 C CA . VAL A 1 79 ? 27.882 -0.640 -27.131 1.00 63.56 79 VAL A CA 1
ATOM 598 C C . VAL A 1 79 ? 27.973 -1.378 -28.465 1.00 63.56 79 VAL A C 1
ATOM 600 O O . VAL A 1 79 ? 28.926 -1.198 -29.225 1.00 63.56 79 VAL A O 1
ATOM 603 N N . ALA A 1 80 ? 26.951 -2.163 -28.792 1.00 68.31 80 ALA A N 1
ATOM 604 C CA . ALA A 1 80 ? 26.896 -2.906 -30.045 1.00 68.31 80 ALA A CA 1
ATOM 605 C C . ALA A 1 80 ? 26.868 -1.988 -31.285 1.00 68.31 80 ALA A C 1
ATOM 607 O O . ALA A 1 80 ? 27.486 -2.298 -32.310 1.00 68.31 80 ALA A O 1
ATOM 608 N N . LEU A 1 81 ? 26.192 -0.838 -31.187 1.00 63.78 81 LEU A N 1
ATOM 609 C CA . LEU A 1 81 ? 26.098 0.132 -32.279 1.00 63.78 81 LEU A CA 1
ATOM 610 C C . LEU A 1 81 ? 27.434 0.833 -32.562 1.00 63.78 81 LEU A C 1
ATOM 612 O O . LEU A 1 81 ? 27.780 1.004 -33.730 1.00 63.78 81 LEU A O 1
ATOM 616 N N . TYR A 1 82 ? 28.226 1.186 -31.538 1.00 60.44 82 TYR A N 1
ATOM 617 C CA . TYR A 1 82 ? 29.542 1.792 -31.790 1.00 60.44 82 TYR A CA 1
ATOM 618 C C . TYR A 1 82 ? 30.540 0.786 -32.376 1.00 60.44 82 TYR A C 1
ATOM 620 O O . TYR A 1 82 ? 31.350 1.155 -33.225 1.00 60.44 82 TYR A O 1
ATOM 628 N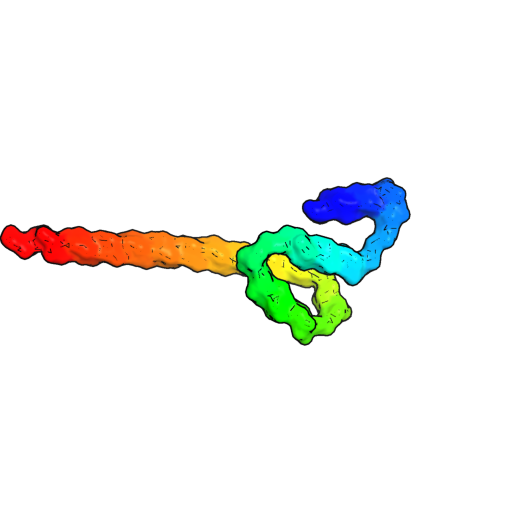 N . SER A 1 83 ? 30.490 -0.483 -31.953 1.00 62.47 83 SER A N 1
ATOM 629 C CA . SER A 1 83 ? 31.418 -1.523 -32.421 1.00 62.47 83 SER A CA 1
ATOM 630 C C . SER A 1 83 ? 31.188 -1.924 -33.876 1.00 62.47 83 SER A C 1
ATOM 632 O O . SER A 1 83 ? 32.105 -2.419 -34.524 1.00 62.47 83 SER A O 1
ATOM 634 N N . SER A 1 84 ? 29.984 -1.695 -34.399 1.00 61.03 84 SER A N 1
ATOM 635 C CA . SER A 1 84 ? 29.630 -2.024 -35.783 1.00 61.03 84 SER A CA 1
ATOM 636 C C . SER A 1 84 ? 30.122 -0.982 -36.799 1.00 61.03 84 SER A C 1
ATOM 638 O O . SER A 1 84 ? 30.158 -1.266 -37.991 1.00 61.03 84 SER A O 1
ATOM 640 N N . ASN A 1 85 ? 30.540 0.204 -36.340 1.00 59.38 85 ASN A N 1
ATOM 641 C CA . ASN A 1 85 ? 30.927 1.329 -37.199 1.00 59.38 85 ASN A CA 1
ATOM 642 C C . ASN A 1 85 ? 32.447 1.526 -37.355 1.00 59.38 85 ASN A C 1
ATOM 644 O O . ASN A 1 85 ? 32.863 2.418 -38.090 1.00 59.38 85 ASN A O 1
ATOM 648 N N . SER A 1 86 ? 33.285 0.734 -36.680 1.00 58.59 86 SER A N 1
ATOM 649 C CA . SER A 1 86 ? 34.752 0.873 -36.708 1.00 58.59 86 SER A CA 1
ATOM 650 C C . SER A 1 86 ? 35.472 -0.118 -37.634 1.00 58.59 86 SER A C 1
ATOM 652 O O . SER A 1 86 ? 36.700 -0.177 -37.624 1.00 58.59 86 SER A O 1
ATOM 654 N N . GLY A 1 87 ? 34.735 -0.885 -38.442 1.00 58.75 87 GLY A N 1
ATOM 655 C CA . GLY A 1 87 ? 35.296 -1.752 -39.478 1.00 58.75 87 GLY A CA 1
ATOM 656 C C . GLY A 1 87 ? 35.149 -1.144 -40.872 1.00 58.75 87 GLY A C 1
ATOM 657 O O . GLY A 1 87 ? 34.154 -1.395 -41.549 1.00 58.75 87 GLY A O 1
ATOM 658 N N . SER A 1 88 ? 36.123 -0.350 -41.315 1.00 47.41 88 SER A N 1
ATOM 659 C CA . SER A 1 88 ? 36.377 -0.035 -42.732 1.00 47.41 88 SER A CA 1
ATOM 660 C C . SER A 1 88 ? 37.861 0.217 -42.941 1.00 47.41 88 SER A C 1
ATOM 662 O O . SER A 1 88 ? 38.454 0.905 -42.082 1.00 47.41 88 SER A O 1
#

Sequence (88 aa):
MLQVVEQLRGAGVELSVGDQVAALLNSLPESYSGLVIALEGRDEADLTVDYLCGRTQDEYTRRIENRKMVTVGLSNEAVALYSSNSGS

Mean predicted aligned error: 9.74 Å

Secondary structure (DSSP, 8-state):
-HHHHHHHHHTT-PPPHHHHHHHHHHTS-GGGHHHHHHHTTS-GGG--HHHHHHHHHHHHHHHHHHHHHHHHHHHHHHHHHHHTSS--

Organism: NCBI:txid68888

InterPro domains:
  IPR061502 Copia/RE1/RE2-like, N-terminal domain [PF14223] (3-65)

pLDDT: mean 83.51, std 12.19, range [47.41, 95.69]

Solvent-accessible surface area (backbone atoms only — not comparable to full-atom values): 5264 Å² total; per-residue (Å²): 105,71,66,55,57,50,50,40,45,74,71,70,47,87,72,53,68,66,55,52,36,50,54,53,61,74,64,53,58,77,88,48,47,68,58,54,62,73,49,70,83,52,60,70,90,69,58,38,65,68,53,51,52,51,54,52,51,51,52,51,51,53,52,53,52,51,50,52,52,52,55,51,49,54,52,53,52,57,47,55,59,58,64,68,72,74,79,127